Protein AF-A0A356F4F9-F1 (afdb_monomer_lite)

Secondary structure (DSSP, 8-state):
------HHHHHHHTT-S-TT-EEETTTEEE-TTS-EEEEEEEPSSS-EEEEEEEEP--SS-S----HHHHHHIIIIIITTTGGG-SEEEETT-S-EEE-GGG-STT-B-TTSPBPEEGGG--HHHHHHHHHTTSSS-EEEEEE-

Structure (mmCIF, N/CA/C/O backbone):
data_AF-A0A356F4F9-F1
#
_entry.id   AF-A0A356F4F9-F1
#
loop_
_atom_site.group_PDB
_atom_site.id
_atom_site.type_symbol
_atom_site.label_atom_id
_atom_site.label_alt_id
_atom_site.label_comp_id
_atom_site.label_asym_id
_atom_site.label_entity_id
_atom_site.label_seq_id
_atom_site.pdbx_PDB_ins_code
_atom_site.Cartn_x
_atom_site.Cartn_y
_atom_site.Cartn_z
_atom_site.occupancy
_atom_site.B_iso_or_equiv
_atom_site.auth_seq_id
_atom_site.auth_comp_id
_atom_site.auth_asym_id
_atom_site.auth_atom_id
_atom_site.pdbx_PDB_model_num
ATOM 1 N N . LYS A 1 1 ? -27.694 -23.436 -3.605 1.00 55.44 1 LYS A N 1
ATOM 2 C CA . LYS A 1 1 ? -27.084 -22.157 -4.043 1.00 55.44 1 LYS A CA 1
ATOM 3 C C . LYS A 1 1 ? -25.933 -21.878 -3.098 1.00 55.44 1 LYS A C 1
ATOM 5 O O . LYS A 1 1 ? -26.191 -21.782 -1.905 1.00 55.44 1 LYS A O 1
ATOM 10 N N . GLU A 1 2 ? -24.702 -21.846 -3.594 1.00 72.00 2 GLU A N 1
ATOM 11 C CA . GLU A 1 2 ? -23.542 -21.506 -2.767 1.00 72.00 2 GLU A CA 1
ATOM 12 C C . GLU A 1 2 ? -23.608 -20.029 -2.366 1.00 72.00 2 GLU A C 1
ATOM 14 O O . GLU A 1 2 ? -23.999 -19.174 -3.165 1.00 72.00 2 GLU A O 1
ATOM 19 N N . LYS A 1 3 ? -23.298 -19.740 -1.100 1.00 78.69 3 LYS A N 1
ATOM 20 C CA . LYS A 1 3 ? -23.251 -18.374 -0.580 1.00 78.69 3 LYS A CA 1
ATOM 21 C C . LYS A 1 3 ? -21.936 -17.751 -1.047 1.00 78.69 3 LYS A C 1
ATOM 23 O O . LYS A 1 3 ? -20.876 -18.189 -0.617 1.00 78.69 3 LYS A O 1
ATOM 28 N N . GLN A 1 4 ? -22.007 -16.740 -1.909 1.00 83.38 4 GLN A N 1
ATOM 29 C CA . GLN A 1 4 ? -20.842 -15.906 -2.206 1.00 83.38 4 GLN A CA 1
ATOM 30 C C . GLN A 1 4 ? -20.503 -15.063 -0.970 1.00 83.38 4 GLN A C 1
ATOM 32 O O . GLN A 1 4 ? -21.399 -14.508 -0.329 1.00 83.38 4 GLN A O 1
ATOM 37 N N . ILE A 1 5 ? -19.219 -15.020 -0.621 1.00 88.06 5 ILE A N 1
ATOM 38 C CA . ILE A 1 5 ? -18.682 -14.289 0.529 1.00 88.06 5 ILE A CA 1
ATOM 39 C C . ILE A 1 5 ? -17.770 -13.192 -0.018 1.00 88.06 5 ILE A C 1
ATOM 41 O O . ILE A 1 5 ? -16.951 -13.455 -0.899 1.00 88.06 5 ILE A O 1
ATOM 45 N N . ASP A 1 6 ? -17.927 -11.970 0.487 1.00 90.31 6 ASP A N 1
ATOM 46 C CA . ASP A 1 6 ? -17.033 -10.864 0.148 1.00 90.31 6 ASP A CA 1
ATOM 47 C C . ASP A 1 6 ? -15.621 -11.143 0.677 1.00 90.31 6 ASP A C 1
ATOM 49 O O . ASP A 1 6 ? -15.450 -11.674 1.775 1.00 90.31 6 ASP A O 1
ATOM 53 N N . LEU A 1 7 ? -14.589 -10.744 -0.069 1.00 91.94 7 LEU A N 1
ATOM 54 C CA . LEU A 1 7 ? -13.204 -11.021 0.324 1.00 91.94 7 LEU A CA 1
ATOM 55 C C . LEU A 1 7 ? -12.851 -10.423 1.700 1.00 91.94 7 LEU A C 1
ATOM 57 O O . LEU A 1 7 ? -12.150 -11.057 2.482 1.00 91.94 7 LEU A O 1
ATOM 61 N N . GLY A 1 8 ? -13.389 -9.245 2.032 1.00 92.56 8 GLY A N 1
ATOM 62 C CA . GLY A 1 8 ? -13.225 -8.641 3.358 1.00 92.56 8 GLY A CA 1
ATOM 63 C C . GLY A 1 8 ? -13.873 -9.462 4.481 1.00 92.56 8 GLY A C 1
ATOM 64 O O . GLY A 1 8 ? -13.275 -9.611 5.545 1.00 92.56 8 GLY A O 1
ATOM 65 N N . GLU A 1 9 ? -15.053 -10.046 4.237 1.00 93.31 9 GLU A N 1
ATOM 66 C CA . GLU A 1 9 ? -15.736 -10.952 5.177 1.00 93.31 9 GLU A CA 1
ATOM 67 C C . GLU A 1 9 ? -14.899 -12.219 5.406 1.00 93.31 9 GLU A C 1
ATOM 69 O O . GLU A 1 9 ? -14.733 -12.634 6.552 1.00 93.31 9 GLU A O 1
ATOM 74 N N . PHE A 1 10 ? -14.296 -12.778 4.350 1.00 93.69 10 PHE A N 1
ATOM 75 C CA . PHE A 1 10 ? -13.373 -13.910 4.474 1.00 93.69 10 PHE A CA 1
ATOM 76 C C . PHE A 1 10 ? -12.119 -13.560 5.288 1.00 93.69 10 PHE A C 1
ATOM 78 O O . PHE A 1 10 ? -11.817 -14.259 6.250 1.00 93.69 10 PHE A O 1
ATOM 85 N N . ILE A 1 11 ? -11.411 -12.477 4.943 1.00 93.75 11 ILE A N 1
ATOM 86 C CA . ILE A 1 11 ? -10.177 -12.050 5.631 1.00 93.75 11 ILE A CA 1
ATOM 87 C C . ILE A 1 11 ? -10.426 -11.872 7.131 1.00 93.75 11 ILE A C 1
ATOM 89 O O . ILE A 1 11 ? -9.635 -12.329 7.958 1.00 93.75 11 ILE A O 1
ATOM 93 N N . PHE A 1 12 ? -11.541 -11.226 7.476 1.00 92.75 12 PHE A N 1
ATOM 94 C CA . PHE A 1 12 ? -11.915 -10.979 8.861 1.00 92.75 12 PHE A CA 1
ATOM 95 C C . PHE A 1 12 ? -12.262 -12.276 9.603 1.00 92.75 12 PHE A C 1
ATOM 97 O O . PHE A 1 12 ? -11.739 -12.520 10.686 1.00 92.75 12 PHE A O 1
ATOM 104 N N . ALA A 1 13 ? -13.094 -13.139 9.009 1.00 92.56 13 ALA A N 1
ATOM 105 C CA . ALA A 1 13 ? -13.492 -14.413 9.614 1.00 92.56 13 ALA A CA 1
ATOM 106 C C . ALA A 1 13 ? -12.331 -15.417 9.740 1.00 92.56 13 ALA A C 1
ATOM 108 O O . ALA A 1 13 ? -12.341 -16.261 10.630 1.00 92.56 13 ALA A O 1
ATOM 109 N N . ALA A 1 14 ? -11.330 -15.324 8.863 1.00 95.25 14 ALA A N 1
ATOM 110 C CA . ALA A 1 14 ? -10.126 -16.149 8.889 1.00 95.25 14 ALA A CA 1
ATOM 111 C C . ALA A 1 14 ? -9.045 -15.630 9.858 1.00 95.25 14 ALA A C 1
ATOM 113 O O . ALA A 1 14 ? -7.958 -16.203 9.900 1.00 95.25 14 ALA A O 1
ATOM 114 N N . HIS A 1 15 ? -9.316 -14.562 10.621 1.00 94.12 15 HIS A N 1
ATOM 115 C CA . HIS A 1 15 ? -8.367 -13.951 11.560 1.00 94.12 15 HIS A CA 1
ATOM 116 C C . HIS A 1 15 ? -7.034 -13.534 10.908 1.00 94.12 15 HIS A C 1
ATOM 118 O O . HIS A 1 15 ? -5.974 -13.591 11.528 1.00 94.12 15 HIS A O 1
ATOM 124 N N . LEU A 1 16 ? -7.082 -13.085 9.649 1.00 92.81 16 LEU A N 1
ATOM 125 C CA . LEU A 1 16 ? -5.906 -12.591 8.916 1.00 92.81 16 LEU A CA 1
ATOM 126 C C . LEU A 1 16 ? -5.575 -11.121 9.228 1.00 92.81 16 LEU A C 1
ATOM 128 O O . LEU A 1 16 ? -4.658 -10.544 8.647 1.00 92.81 16 LEU A O 1
ATOM 132 N N . VAL A 1 17 ? -6.325 -10.507 10.140 1.00 91.62 17 VAL A N 1
ATOM 133 C CA . VAL A 1 17 ? -6.103 -9.160 10.670 1.00 91.62 17 VAL A CA 1
ATOM 134 C C . VAL A 1 17 ? -6.157 -9.205 12.198 1.00 91.62 17 VAL A C 1
ATOM 136 O O . VAL A 1 17 ? -6.782 -10.114 12.749 1.00 91.62 17 VAL A O 1
ATOM 139 N N . PRO A 1 18 ? -5.530 -8.249 12.906 1.00 91.50 18 PRO A N 1
ATOM 140 C CA . PRO A 1 18 ? -5.579 -8.228 14.364 1.00 91.50 18 PRO A CA 1
ATOM 141 C C . PRO A 1 18 ? -7.014 -8.117 14.893 1.00 91.50 18 PRO A C 1
ATOM 143 O O . PRO A 1 18 ? -7.835 -7.397 14.331 1.00 91.50 18 PRO A O 1
ATOM 146 N N . GLU A 1 19 ? -7.297 -8.758 16.028 1.00 92.25 19 GLU A N 1
ATOM 147 C CA . GLU A 1 19 ? -8.640 -8.781 16.639 1.00 92.25 19 GLU A CA 1
ATOM 148 C C . GLU A 1 19 ? -9.169 -7.395 17.034 1.00 92.25 19 GLU A C 1
ATOM 150 O O . GLU A 1 19 ? -10.373 -7.194 17.170 1.00 92.25 19 GLU A O 1
ATOM 155 N N . SER A 1 20 ? -8.273 -6.421 17.214 1.00 91.44 20 SER A N 1
ATOM 156 C CA . SER A 1 20 ? -8.631 -5.033 17.511 1.00 91.44 20 SER A CA 1
ATOM 157 C C . SER A 1 20 ? -9.208 -4.274 16.313 1.00 91.44 20 SER A C 1
ATOM 159 O O . SER A 1 20 ? -9.636 -3.129 16.466 1.00 91.44 20 SER A O 1
ATOM 161 N N . TRP A 1 21 ? -9.198 -4.874 15.123 1.00 93.00 21 TRP A N 1
ATOM 162 C CA . TRP A 1 21 ? -9.723 -4.277 13.905 1.00 93.00 21 TRP A CA 1
ATOM 163 C C . TRP A 1 21 ? -11.207 -4.612 13.743 1.00 93.00 21 TRP A C 1
ATOM 165 O O . TRP A 1 21 ? -11.694 -5.638 14.207 1.00 93.00 21 TRP A O 1
ATOM 175 N N . GLY A 1 22 ? -11.944 -3.735 13.068 1.00 94.88 22 GLY A N 1
ATOM 176 C CA . GLY A 1 22 ? -13.363 -3.909 12.770 1.00 94.88 22 GLY A CA 1
ATOM 177 C C . GLY A 1 22 ? -13.622 -4.124 11.283 1.00 94.88 22 GLY A C 1
ATOM 178 O O . GLY A 1 22 ? -12.911 -3.583 10.440 1.00 94.88 22 GLY A O 1
ATOM 179 N N . LEU A 1 23 ? -14.679 -4.867 10.956 1.00 94.75 23 LEU A N 1
ATOM 180 C CA . LEU A 1 23 ? -15.205 -4.982 9.596 1.00 94.75 23 LEU A CA 1
ATOM 181 C C . LEU A 1 23 ? -16.408 -4.051 9.417 1.00 94.75 23 LEU A C 1
ATOM 183 O O . LEU A 1 23 ? -17.370 -4.101 10.180 1.00 94.75 23 LEU A O 1
ATOM 187 N N . SER A 1 24 ? -16.389 -3.238 8.364 1.00 89.75 24 SER A N 1
ATOM 188 C CA . SER A 1 24 ? -17.484 -2.344 7.990 1.00 89.75 24 SER A CA 1
ATOM 189 C C . SER A 1 24 ? -17.943 -2.615 6.559 1.00 89.75 24 SER A C 1
ATOM 191 O O . SER A 1 24 ? -17.140 -2.792 5.639 1.00 89.75 24 SER A O 1
ATOM 193 N N . ASN A 1 25 ? -19.265 -2.684 6.368 1.00 88.31 25 ASN A N 1
ATOM 194 C CA . ASN A 1 25 ? -19.899 -2.960 5.074 1.00 88.31 25 ASN A CA 1
ATOM 195 C C . ASN A 1 25 ? -19.333 -4.199 4.352 1.00 88.31 25 ASN A C 1
ATOM 197 O O . ASN A 1 25 ? -19.290 -4.213 3.128 1.00 88.31 25 ASN A O 1
ATOM 201 N N . LYS A 1 26 ? -18.858 -5.207 5.103 1.00 89.25 26 LYS A N 1
ATOM 202 C CA . LYS A 1 26 ? -18.259 -6.470 4.613 1.00 89.25 26 LYS A CA 1
ATOM 203 C C . LYS A 1 26 ? -16.991 -6.364 3.755 1.00 89.25 26 LYS A C 1
ATOM 205 O O . LYS A 1 26 ? -16.437 -7.383 3.357 1.00 89.25 26 LYS A O 1
ATOM 210 N N . VAL A 1 27 ? -16.515 -5.155 3.479 1.00 89.38 27 VAL A N 1
ATOM 211 C CA . VAL A 1 27 ? -15.433 -4.911 2.512 1.00 89.38 27 VAL A CA 1
ATOM 212 C C . VAL A 1 27 ? -14.269 -4.156 3.145 1.00 89.38 27 VAL A C 1
ATOM 214 O O . VAL A 1 27 ? -13.117 -4.415 2.814 1.00 89.38 27 VAL A O 1
ATOM 217 N N . ASN A 1 28 ? -14.565 -3.230 4.054 1.00 9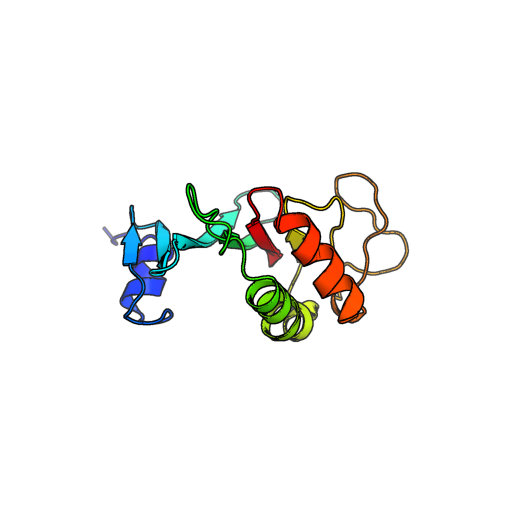0.50 28 ASN A N 1
ATOM 218 C CA . ASN A 1 28 ? -13.587 -2.318 4.629 1.00 90.50 28 ASN A CA 1
ATOM 219 C C . ASN A 1 28 ? -13.189 -2.803 6.018 1.00 90.50 28 ASN A C 1
ATOM 221 O O . ASN A 1 28 ? -14.030 -2.844 6.917 1.00 90.50 28 ASN A O 1
ATOM 225 N N . ILE A 1 29 ? -11.913 -3.119 6.204 1.00 94.12 29 ILE A N 1
ATOM 226 C CA . ILE A 1 29 ? -11.366 -3.484 7.510 1.00 94.12 29 ILE A CA 1
ATOM 227 C C . ILE A 1 29 ? -10.705 -2.236 8.092 1.00 94.12 29 ILE A C 1
ATOM 229 O O . ILE A 1 29 ? -9.971 -1.555 7.383 1.00 94.12 29 ILE A O 1
ATOM 233 N N . THR A 1 30 ? -10.996 -1.872 9.334 1.00 91.62 30 THR A N 1
ATOM 234 C CA . THR A 1 30 ? -10.530 -0.617 9.937 1.00 91.62 30 THR A CA 1
ATOM 235 C C . THR A 1 30 ? -9.882 -0.844 11.287 1.00 91.62 30 THR A C 1
ATOM 237 O O . THR A 1 30 ? -10.425 -1.592 12.097 1.00 91.62 30 THR A O 1
ATOM 240 N N . ASP A 1 31 ? -8.777 -0.161 11.562 1.00 88.06 31 ASP A N 1
ATOM 241 C CA . ASP A 1 31 ? -8.159 -0.166 12.888 1.00 88.06 31 ASP A CA 1
ATOM 242 C C . ASP A 1 31 ? -8.746 0.930 13.799 1.00 88.06 31 ASP A C 1
ATOM 244 O O . ASP A 1 31 ? -9.546 1.776 13.384 1.00 88.06 31 ASP A O 1
ATOM 248 N N . THR A 1 32 ? -8.323 0.939 15.063 1.00 85.00 32 THR A N 1
ATOM 249 C CA . THR A 1 32 ? -8.732 1.945 16.058 1.00 85.00 32 THR A CA 1
ATOM 250 C C . THR A 1 32 ? -8.198 3.349 15.769 1.00 85.00 32 THR A C 1
ATOM 252 O O . THR A 1 32 ? -8.732 4.326 16.293 1.00 85.00 32 THR A O 1
ATOM 255 N N . ASN A 1 33 ? -7.178 3.470 14.919 1.00 80.75 33 ASN A N 1
ATOM 256 C CA . ASN A 1 33 ? -6.627 4.749 14.477 1.00 80.75 33 ASN A CA 1
ATOM 257 C C . ASN A 1 33 ? -7.385 5.317 13.264 1.00 80.75 33 ASN A C 1
ATOM 259 O O . ASN A 1 33 ? -7.086 6.426 12.821 1.00 80.75 33 ASN A O 1
ATOM 263 N N . GLY A 1 34 ? -8.367 4.581 12.731 1.00 82.44 34 GLY A N 1
ATOM 264 C CA . GLY A 1 34 ? -9.140 4.942 11.546 1.00 82.44 34 GLY A CA 1
ATOM 265 C C . GLY A 1 34 ? -8.432 4.641 10.224 1.00 82.44 34 GLY A C 1
ATOM 266 O O . GLY A 1 34 ? -8.892 5.107 9.177 1.00 82.44 34 GLY A O 1
ATOM 267 N N . ASN A 1 35 ? -7.311 3.913 10.252 1.00 85.38 35 ASN A N 1
ATOM 268 C CA . ASN A 1 35 ? -6.720 3.348 9.047 1.00 85.38 35 ASN A CA 1
ATOM 269 C C . ASN A 1 35 ? -7.684 2.308 8.489 1.00 85.38 35 ASN A C 1
ATOM 271 O O . ASN A 1 35 ? -8.434 1.669 9.227 1.00 85.38 35 ASN A O 1
ATOM 275 N N . ASN A 1 36 ? -7.672 2.147 7.177 1.00 89.31 36 ASN A N 1
ATOM 276 C CA . ASN A 1 36 ? -8.578 1.269 6.475 1.00 89.31 36 ASN A CA 1
ATOM 277 C C . ASN A 1 36 ? -7.813 0.422 5.461 1.00 89.31 36 ASN A C 1
ATOM 279 O O . ASN A 1 36 ? -6.970 0.930 4.731 1.00 89.31 36 ASN A O 1
ATOM 283 N N . LEU A 1 37 ? -8.131 -0.865 5.434 1.00 91.38 37 LEU A N 1
ATOM 284 C CA . LEU A 1 37 ? -7.668 -1.829 4.457 1.00 91.38 37 LEU A CA 1
ATOM 285 C C . LEU A 1 37 ? -8.829 -2.281 3.587 1.00 91.38 37 LEU A C 1
ATOM 287 O O . LEU A 1 37 ? -9.953 -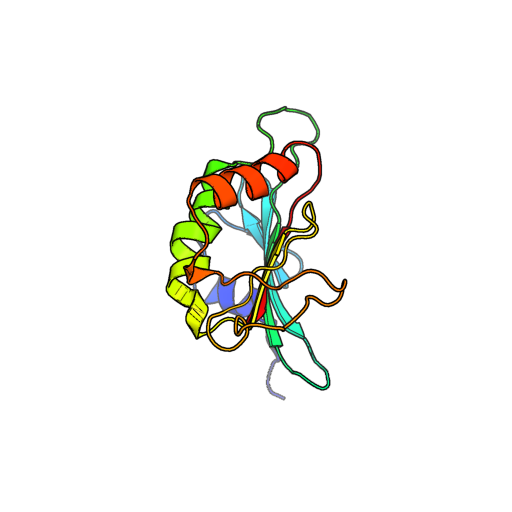2.484 4.072 1.00 91.38 37 LEU A O 1
ATOM 291 N N . ARG A 1 38 ? -8.517 -2.521 2.319 1.00 93.31 38 ARG A N 1
ATOM 292 C CA . ARG A 1 38 ? -9.416 -3.172 1.380 1.00 93.31 38 ARG A CA 1
ATOM 293 C C . ARG A 1 38 ? -8.628 -4.093 0.459 1.00 93.31 38 ARG A C 1
ATOM 295 O O . ARG A 1 38 ? -7.555 -3.746 -0.015 1.00 93.31 38 ARG A O 1
ATOM 302 N N . ALA A 1 39 ? -9.191 -5.265 0.194 1.00 93.56 39 ALA A N 1
ATOM 303 C CA . ALA A 1 39 ? -8.671 -6.218 -0.775 1.00 93.56 39 ALA A CA 1
ATOM 304 C C . ALA A 1 39 ? -9.766 -6.536 -1.798 1.00 93.56 39 ALA A C 1
ATOM 306 O O . ALA A 1 39 ? -10.920 -6.758 -1.417 1.00 93.56 39 ALA A O 1
ATOM 307 N N . TYR A 1 40 ? -9.439 -6.520 -3.088 1.00 92.81 40 TYR A N 1
ATOM 308 C CA . TYR A 1 40 ? -10.404 -6.767 -4.159 1.00 92.81 40 TYR A CA 1
ATOM 309 C C . TYR A 1 40 ? -9.722 -7.181 -5.462 1.00 92.81 40 TYR A C 1
ATOM 311 O O . TYR A 1 40 ? -8.548 -6.909 -5.685 1.00 92.81 40 TYR A O 1
ATOM 319 N N . PHE A 1 41 ? -10.493 -7.817 -6.341 1.00 91.31 41 PHE A N 1
ATOM 320 C CA . PHE A 1 41 ? -10.077 -8.099 -7.711 1.00 91.31 41 PHE A CA 1
ATOM 321 C C . PHE A 1 41 ? -10.607 -7.012 -8.643 1.00 91.31 41 PHE A C 1
ATOM 323 O O . PHE A 1 41 ? -11.804 -6.702 -8.635 1.00 91.31 41 PHE A O 1
ATOM 330 N N . VAL A 1 42 ? -9.725 -6.444 -9.458 1.00 89.25 42 VAL A N 1
ATOM 331 C CA . VAL A 1 42 ? -10.102 -5.579 -10.575 1.00 89.25 42 VAL A CA 1
ATOM 332 C C . VAL A 1 42 ? -10.431 -6.482 -11.757 1.00 89.25 42 VAL A C 1
ATOM 334 O O . VAL A 1 42 ? -9.575 -7.228 -12.218 1.00 89.25 42 VAL A O 1
ATOM 337 N N . LYS A 1 43 ? -11.676 -6.428 -12.242 1.00 86.06 43 LYS A N 1
ATOM 338 C CA . LYS A 1 43 ? -12.104 -7.164 -13.440 1.00 86.06 43 LYS A CA 1
ATOM 339 C C . LYS A 1 43 ? -11.843 -6.322 -14.685 1.00 86.06 43 LYS A C 1
ATOM 341 O O . LYS A 1 43 ? -12.266 -5.168 -14.736 1.00 86.06 43 LYS A O 1
ATOM 346 N N . GLY A 1 44 ? -11.191 -6.893 -15.693 1.00 79.62 44 GLY A N 1
ATOM 347 C CA . GLY A 1 44 ? -10.820 -6.179 -16.915 1.00 79.62 44 GLY A CA 1
ATOM 348 C C . GLY A 1 44 ? -10.055 -7.060 -17.899 1.00 79.62 44 GLY A C 1
ATOM 349 O O . GLY A 1 44 ? -10.142 -8.280 -17.823 1.00 79.62 44 GLY A O 1
ATOM 350 N N . ARG A 1 45 ? -9.320 -6.439 -18.836 1.00 70.81 45 ARG A N 1
ATOM 351 C CA . ARG A 1 45 ? -8.393 -7.173 -19.723 1.00 70.81 45 ARG A CA 1
ATOM 352 C C . ARG A 1 45 ? -7.220 -7.778 -18.951 1.00 70.81 45 ARG A C 1
ATOM 354 O O . ARG A 1 45 ? -6.844 -8.901 -19.254 1.00 70.81 45 ARG A O 1
ATOM 361 N N . ASP A 1 46 ? -6.737 -7.060 -17.940 1.00 78.19 46 ASP A N 1
ATOM 362 C CA . ASP A 1 46 ? -5.735 -7.539 -16.994 1.00 78.19 46 ASP A CA 1
ATOM 363 C C . ASP A 1 46 ? -6.421 -7.661 -15.635 1.00 78.19 46 ASP A C 1
ATOM 365 O O . ASP A 1 46 ? -6.639 -6.656 -14.950 1.00 78.19 46 ASP A O 1
ATOM 369 N N . GLU A 1 47 ? -6.850 -8.869 -15.276 1.00 86.56 47 GLU A N 1
ATOM 370 C CA . GLU A 1 47 ? -7.390 -9.116 -13.942 1.00 86.56 47 GLU A CA 1
ATOM 371 C C . GLU A 1 47 ? -6.261 -9.006 -12.919 1.00 86.56 47 GLU A C 1
ATOM 373 O O . GLU A 1 47 ? -5.234 -9.665 -13.052 1.00 86.56 47 GLU A O 1
ATOM 378 N N . ARG A 1 48 ? -6.443 -8.146 -11.915 1.00 89.62 48 ARG A N 1
ATOM 379 C CA . ARG A 1 48 ? -5.410 -7.841 -10.915 1.00 89.62 48 ARG A CA 1
ATOM 380 C C . ARG A 1 48 ? -5.971 -7.964 -9.517 1.00 89.62 48 ARG A C 1
ATOM 382 O O . ARG A 1 48 ? -7.128 -7.601 -9.274 1.00 89.62 48 ARG A O 1
ATOM 389 N N . PHE A 1 49 ? -5.149 -8.438 -8.594 1.00 92.75 49 PHE A N 1
ATOM 390 C CA . PHE A 1 49 ? -5.470 -8.396 -7.178 1.00 92.75 49 PHE A CA 1
ATOM 391 C C . PHE A 1 49 ? -4.915 -7.102 -6.586 1.00 92.75 49 PHE A C 1
ATOM 393 O O . PHE A 1 49 ? -3.734 -6.792 -6.719 1.00 92.75 49 PHE A O 1
ATOM 400 N N . VAL A 1 50 ? -5.776 -6.324 -5.934 1.00 92.75 50 VAL A N 1
ATOM 401 C CA . VAL A 1 50 ? -5.391 -5.059 -5.313 1.00 92.75 50 VAL A CA 1
ATOM 402 C C . VAL A 1 50 ? -5.622 -5.135 -3.818 1.00 92.75 50 VAL A C 1
ATOM 404 O O . VAL A 1 50 ? -6.719 -5.454 -3.351 1.00 92.75 50 VAL A O 1
ATOM 407 N N . PHE A 1 51 ? -4.578 -4.786 -3.080 1.00 92.75 51 PHE A N 1
ATOM 408 C CA . PHE A 1 51 ? -4.607 -4.551 -1.648 1.00 92.75 51 PHE A CA 1
ATOM 409 C C . PHE A 1 51 ? -4.299 -3.075 -1.404 1.00 92.75 51 PHE A C 1
ATOM 411 O O . PHE A 1 51 ? -3.209 -2.611 -1.724 1.00 92.75 51 PHE A O 1
ATOM 418 N N . ASP A 1 52 ? -5.259 -2.317 -0.881 1.00 91.88 52 ASP A N 1
ATOM 419 C CA . ASP A 1 52 ? -5.070 -0.900 -0.589 1.00 91.88 52 ASP A CA 1
ATOM 420 C C . ASP A 1 52 ? -5.121 -0.598 0.909 1.00 91.88 52 ASP A C 1
ATOM 422 O O . ASP A 1 52 ? -5.896 -1.181 1.673 1.00 91.88 52 ASP A O 1
ATOM 426 N N . VAL A 1 53 ? -4.224 0.299 1.316 1.00 90.88 53 VAL A N 1
ATOM 427 C CA . VAL A 1 53 ? -4.021 0.760 2.684 1.00 90.88 53 VAL A CA 1
ATOM 428 C C . VAL A 1 53 ? -4.269 2.253 2.720 1.00 90.88 53 VAL A C 1
ATOM 430 O O . VAL A 1 53 ? -3.422 3.063 2.338 1.00 90.88 53 VAL A O 1
ATOM 433 N N . ARG A 1 54 ? -5.446 2.634 3.201 1.00 88.50 54 ARG A N 1
ATOM 434 C CA . ARG A 1 54 ? -5.817 4.019 3.445 1.00 88.50 54 ARG A CA 1
ATOM 435 C C . ARG A 1 54 ? -5.432 4.420 4.858 1.00 88.50 54 ARG A C 1
ATOM 437 O O . ARG A 1 54 ? -5.950 3.896 5.840 1.00 88.50 54 ARG A O 1
ATOM 444 N N . PHE A 1 55 ? -4.596 5.438 4.962 1.00 84.69 55 PHE A N 1
ATOM 445 C CA . PHE A 1 55 ? -4.215 5.999 6.249 1.00 84.69 55 PHE A CA 1
ATOM 446 C C . PHE A 1 55 ? -5.244 7.030 6.699 1.00 84.69 55 PHE A C 1
ATOM 448 O O . PHE A 1 55 ? -5.662 7.901 5.924 1.00 84.69 55 PHE A O 1
ATOM 455 N N . ALA A 1 56 ? -5.658 6.939 7.961 1.00 73.50 56 ALA A N 1
ATOM 456 C CA . ALA A 1 56 ? -6.611 7.878 8.528 1.00 73.50 56 ALA A CA 1
ATOM 457 C C . ALA A 1 56 ? -6.041 9.299 8.499 1.00 73.50 56 ALA A C 1
ATOM 459 O O . ALA A 1 56 ? -4.924 9.558 8.959 1.00 73.50 56 ALA A O 1
ATOM 460 N N . ARG A 1 57 ? -6.848 10.255 8.031 1.00 65.81 57 ARG A N 1
ATOM 461 C CA . ARG A 1 57 ? -6.584 11.672 8.280 1.00 65.81 57 ARG A CA 1
ATOM 462 C C . ARG A 1 57 ? -7.297 12.042 9.571 1.00 65.81 57 ARG A C 1
ATOM 464 O O . ARG A 1 57 ? -8.526 12.034 9.618 1.00 65.81 57 ARG A O 1
ATOM 471 N N . ALA A 1 58 ? -6.551 12.371 10.615 1.00 52.75 58 ALA A N 1
ATOM 472 C CA . ALA A 1 58 ? -7.156 12.865 11.840 1.00 52.75 58 ALA A CA 1
ATOM 473 C C . ALA A 1 58 ? -7.869 14.202 11.547 1.00 52.75 58 ALA A C 1
ATOM 475 O O . ALA A 1 58 ? -7.248 15.177 11.131 1.00 52.75 58 ALA A O 1
ATOM 476 N N . LYS A 1 59 ? -9.200 14.235 11.715 1.00 49.69 59 LYS A N 1
ATOM 477 C CA . LYS A 1 59 ? -10.041 15.416 11.431 1.00 49.69 59 LYS A CA 1
ATOM 478 C C . LYS A 1 59 ? -9.771 16.601 12.370 1.00 49.69 59 LYS A C 1
ATOM 480 O O . LYS A 1 59 ? -10.177 17.712 12.053 1.00 49.69 59 LYS A O 1
ATOM 485 N N . SER A 1 60 ? -9.111 16.381 13.505 1.00 49.53 60 SER A N 1
ATOM 486 C CA . SER A 1 60 ? -8.967 17.385 14.569 1.00 49.53 60 SER A CA 1
ATOM 487 C C . SER A 1 60 ? -7.602 17.404 15.261 1.00 49.53 60 SER A C 1
ATOM 489 O O . SER A 1 60 ? -7.394 18.241 16.134 1.00 49.53 60 SER A O 1
ATOM 491 N N . ASN A 1 61 ? -6.662 16.523 14.903 1.00 51.91 61 ASN A N 1
ATOM 492 C CA . ASN A 1 61 ? -5.383 16.433 15.603 1.00 51.91 61 ASN A CA 1
ATOM 493 C C . ASN A 1 61 ? -4.250 16.112 14.627 1.00 51.91 61 ASN A C 1
ATOM 495 O O . ASN A 1 61 ? -4.361 15.186 13.836 1.00 51.91 61 ASN A O 1
ATOM 499 N N . LYS A 1 62 ? -3.144 16.855 14.671 1.00 50.53 62 LYS A N 1
ATOM 500 C CA . LYS A 1 62 ? -1.980 16.654 13.786 1.00 50.53 62 LYS A CA 1
ATOM 501 C C . LYS A 1 62 ? -1.165 15.388 14.120 1.00 50.53 62 LYS A C 1
ATOM 503 O O . LYS A 1 62 ? -0.041 15.244 13.658 1.00 50.53 62 LYS A O 1
ATOM 508 N N . SER A 1 63 ? -1.721 14.442 14.881 1.00 52.34 63 SER A N 1
ATOM 509 C CA . SER A 1 63 ? -1.212 13.065 15.017 1.00 52.34 63 SER A CA 1
ATOM 510 C C . SER A 1 63 ? -1.601 12.224 13.786 1.00 52.34 63 SER A C 1
ATOM 512 O O . SER A 1 63 ? -2.133 11.122 13.884 1.00 52.34 63 SER A O 1
ATOM 514 N N . SER A 1 64 ? -1.430 12.850 12.625 1.00 58.22 64 SER A N 1
ATOM 515 C CA . SER A 1 64 ? -1.962 12.570 11.299 1.00 58.22 64 SER A CA 1
ATOM 516 C C . SER A 1 64 ? -0.934 11.810 10.479 1.00 58.22 64 SER A C 1
ATOM 518 O O . SER A 1 64 ? 0.185 12.293 10.382 1.00 58.22 64 SER A O 1
ATOM 520 N N . PHE A 1 65 ? -1.321 10.689 9.863 1.00 69.38 65 PHE A N 1
ATOM 521 C CA . PHE A 1 65 ? -0.457 9.863 9.013 1.00 69.38 65 PHE A CA 1
ATOM 522 C C . PHE A 1 65 ? 0.856 9.420 9.692 1.00 69.38 65 PHE A C 1
ATOM 524 O O . PHE A 1 65 ? 1.815 10.175 9.834 1.00 69.38 65 PHE A O 1
ATOM 531 N N . SER A 1 66 ? 0.937 8.147 10.082 1.00 80.88 66 SER A N 1
ATOM 532 C CA . SER A 1 66 ? 2.204 7.598 10.569 1.00 80.88 66 SER A CA 1
ATOM 533 C C . SER A 1 66 ? 3.141 7.360 9.386 1.00 80.88 66 SER A C 1
ATOM 535 O O . SER A 1 66 ? 3.068 6.323 8.728 1.00 80.88 66 SER A O 1
ATOM 537 N N . THR A 1 67 ? 4.042 8.312 9.127 1.00 86.12 67 THR A N 1
ATOM 538 C CA . THR A 1 67 ? 5.117 8.156 8.132 1.00 86.12 67 THR A CA 1
ATOM 539 C C . THR A 1 67 ? 5.879 6.857 8.355 1.00 86.12 67 THR A C 1
ATOM 541 O O . THR A 1 67 ? 6.139 6.137 7.401 1.00 86.12 67 THR A O 1
ATOM 544 N N . ASN A 1 68 ? 6.142 6.500 9.614 1.00 88.69 68 ASN A N 1
ATOM 545 C CA . ASN A 1 68 ? 6.815 5.250 9.956 1.00 88.69 68 ASN A CA 1
ATOM 546 C C . ASN A 1 68 ? 5.999 4.018 9.557 1.00 88.69 68 ASN A C 1
ATOM 548 O O . ASN A 1 68 ? 6.575 3.055 9.067 1.00 88.69 68 ASN A O 1
ATOM 552 N N . LEU A 1 69 ? 4.672 4.048 9.727 1.00 88.06 69 LEU A N 1
ATOM 553 C CA . LEU A 1 69 ? 3.811 2.952 9.285 1.00 88.06 69 LEU A CA 1
ATOM 554 C C . LEU A 1 69 ? 3.810 2.845 7.757 1.00 88.06 69 LEU A C 1
ATOM 556 O O . LEU A 1 69 ? 3.950 1.750 7.230 1.00 88.06 69 LEU A O 1
ATOM 560 N N . CYS A 1 70 ? 3.718 3.968 7.041 1.00 89.62 70 CYS A N 1
ATOM 561 C CA . CYS A 1 70 ? 3.837 3.974 5.582 1.00 89.62 70 CYS A CA 1
ATOM 562 C C . CYS A 1 70 ? 5.184 3.405 5.116 1.00 89.62 70 CYS A C 1
ATOM 564 O O . CYS A 1 70 ? 5.213 2.521 4.265 1.00 89.62 70 CYS A O 1
ATOM 566 N N . VAL A 1 71 ? 6.294 3.842 5.718 1.00 92.62 71 VAL A N 1
ATOM 567 C CA . VAL A 1 71 ? 7.631 3.324 5.400 1.00 92.62 71 VAL A CA 1
ATOM 568 C C . VAL A 1 71 ? 7.722 1.827 5.699 1.00 92.62 71 VAL A C 1
ATOM 570 O O . VAL A 1 71 ? 8.279 1.094 4.888 1.00 92.62 71 VAL A O 1
ATOM 573 N N . ALA A 1 72 ? 7.142 1.354 6.806 1.00 93.62 72 ALA A N 1
ATOM 574 C CA . ALA A 1 72 ? 7.084 -0.072 7.127 1.00 93.62 72 ALA A CA 1
ATOM 575 C C . ALA A 1 72 ? 6.323 -0.867 6.053 1.00 93.62 72 ALA A C 1
ATOM 577 O O . ALA A 1 72 ? 6.788 -1.910 5.618 1.00 93.62 72 ALA A O 1
ATOM 578 N N . PHE A 1 73 ? 5.215 -0.341 5.527 1.00 92.81 73 PHE A N 1
ATOM 579 C CA . PHE A 1 73 ? 4.491 -0.971 4.418 1.00 92.81 73 PHE A CA 1
ATOM 580 C C . PHE A 1 73 ? 5.349 -1.120 3.149 1.00 92.81 73 PHE A C 1
ATOM 582 O O . PHE A 1 73 ? 5.327 -2.175 2.516 1.00 92.81 73 PHE A O 1
ATOM 589 N N . PHE A 1 74 ? 6.155 -0.119 2.789 1.00 93.19 74 PHE A N 1
ATOM 590 C CA . PHE A 1 74 ? 7.101 -0.255 1.673 1.00 93.19 74 PHE A CA 1
ATOM 591 C C . PHE A 1 74 ? 8.230 -1.240 1.987 1.00 93.19 74 PHE A C 1
ATOM 593 O O . PHE A 1 74 ? 8.555 -2.094 1.166 1.00 93.19 74 PHE A O 1
ATOM 600 N N . LYS A 1 75 ? 8.837 -1.118 3.167 1.00 95.19 75 LYS A N 1
ATOM 601 C CA . LYS A 1 75 ? 10.045 -1.852 3.549 1.00 95.19 75 LYS A C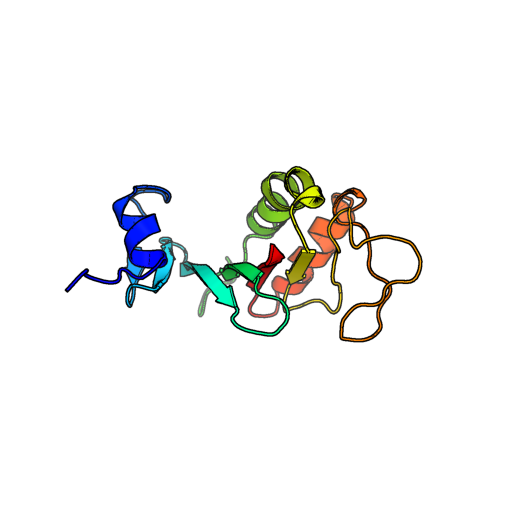A 1
ATOM 602 C C . LYS A 1 75 ? 9.782 -3.326 3.847 1.00 95.19 75 LYS A C 1
ATOM 604 O O . LYS A 1 75 ? 10.585 -4.166 3.456 1.00 95.19 75 LYS A O 1
ATOM 609 N N . ASP A 1 76 ? 8.690 -3.618 4.541 1.00 95.12 76 ASP A N 1
ATOM 610 C CA . ASP A 1 76 ? 8.411 -4.936 5.113 1.00 95.12 76 ASP A CA 1
ATOM 611 C C . ASP A 1 76 ? 7.409 -5.734 4.261 1.00 95.12 76 ASP A C 1
ATOM 613 O O . ASP A 1 76 ? 7.321 -6.950 4.410 1.00 95.12 76 ASP A O 1
ATOM 617 N N . ILE A 1 77 ? 6.681 -5.074 3.348 1.00 93.19 77 ILE A N 1
ATOM 618 C CA . ILE A 1 77 ? 5.725 -5.726 2.436 1.00 93.19 77 ILE A CA 1
ATOM 619 C C . ILE A 1 77 ? 6.079 -5.452 0.974 1.00 93.19 77 ILE A C 1
ATOM 621 O O . ILE A 1 77 ? 6.365 -6.390 0.238 1.00 93.19 77 ILE A O 1
ATOM 625 N N . GLY A 1 78 ? 6.101 -4.188 0.543 1.00 92.88 78 GLY A N 1
ATOM 626 C CA . GLY A 1 78 ? 6.269 -3.844 -0.874 1.00 92.88 78 GLY A CA 1
ATOM 627 C C . GLY A 1 78 ? 7.565 -4.393 -1.472 1.00 92.88 78 GLY A C 1
ATOM 628 O O . GLY A 1 78 ? 7.540 -5.182 -2.411 1.00 92.88 78 GLY A O 1
ATOM 629 N N . LYS A 1 79 ? 8.709 -4.018 -0.897 1.00 93.56 79 LYS A N 1
ATOM 630 C CA . LYS A 1 79 ? 10.027 -4.424 -1.392 1.00 93.56 79 LYS A CA 1
ATOM 631 C C . LYS A 1 79 ? 10.254 -5.946 -1.324 1.00 93.56 79 LYS A C 1
ATOM 633 O O . LYS A 1 79 ? 10.658 -6.502 -2.341 1.00 93.56 79 LYS A O 1
ATOM 638 N N . PRO A 1 80 ? 9.953 -6.652 -0.214 1.00 94.62 80 PRO A N 1
ATOM 639 C CA . PRO A 1 80 ? 10.085 -8.110 -0.156 1.00 94.62 80 PRO A CA 1
ATOM 640 C C . PRO A 1 80 ? 9.200 -8.873 -1.148 1.00 94.62 80 PRO A C 1
ATOM 642 O O . PRO A 1 80 ? 9.560 -9.975 -1.552 1.00 94.62 80 PRO A O 1
ATOM 645 N N . LEU A 1 81 ? 8.051 -8.311 -1.535 1.00 93.69 81 LEU A N 1
ATOM 646 C CA . LEU A 1 81 ? 7.121 -8.949 -2.468 1.00 93.69 81 LEU A CA 1
ATOM 647 C C . LEU A 1 81 ? 7.257 -8.435 -3.906 1.00 93.69 81 LEU A C 1
ATOM 649 O O . LEU A 1 81 ? 6.481 -8.868 -4.749 1.00 93.69 81 LEU A O 1
ATOM 653 N N . ALA A 1 82 ? 8.234 -7.572 -4.211 1.00 92.50 82 ALA A N 1
ATOM 654 C CA . ALA A 1 82 ? 8.343 -6.868 -5.493 1.00 92.50 82 ALA A CA 1
ATOM 655 C C . ALA A 1 82 ? 8.309 -7.778 -6.735 1.00 92.50 82 ALA A C 1
ATOM 657 O O . ALA A 1 82 ? 7.815 -7.353 -7.773 1.00 92.50 82 ALA A O 1
ATOM 658 N N . TYR A 1 83 ? 8.787 -9.020 -6.634 1.00 91.62 83 TYR A N 1
ATOM 659 C CA . TYR A 1 83 ? 8.758 -9.997 -7.728 1.00 91.62 83 TYR A CA 1
ATOM 660 C C . TYR A 1 83 ? 7.350 -10.511 -8.076 1.00 91.62 83 TYR A C 1
ATOM 662 O O . TYR A 1 83 ? 7.141 -11.003 -9.175 1.00 91.62 83 TYR A O 1
ATOM 670 N N . MET A 1 84 ? 6.384 -10.418 -7.155 1.00 91.25 84 MET A N 1
ATOM 671 C CA . MET A 1 84 ? 4.985 -10.819 -7.384 1.00 91.25 84 MET A CA 1
ATOM 672 C C . MET A 1 84 ? 4.076 -9.639 -7.715 1.00 91.25 84 MET A C 1
ATOM 674 O O . MET A 1 84 ? 2.877 -9.828 -7.901 1.00 91.25 84 MET A O 1
ATOM 678 N N . MET A 1 85 ? 4.601 -8.417 -7.666 1.00 90.25 85 MET A N 1
ATOM 679 C CA . MET A 1 85 ? 3.795 -7.218 -7.835 1.00 90.25 85 MET A CA 1
ATOM 680 C C . MET A 1 85 ? 3.876 -6.730 -9.272 1.00 90.25 85 MET A C 1
ATOM 682 O O . MET A 1 85 ? 4.945 -6.697 -9.869 1.00 90.25 85 MET A O 1
ATOM 686 N N . ASN A 1 86 ? 2.762 -6.219 -9.773 1.00 88.81 86 ASN A N 1
ATOM 687 C CA . ASN A 1 86 ? 2.776 -5.350 -10.939 1.00 88.81 86 ASN A CA 1
ATOM 688 C C . ASN A 1 86 ? 3.364 -3.988 -10.554 1.00 88.81 86 ASN A C 1
ATOM 690 O O . ASN A 1 86 ? 4.296 -3.495 -11.186 1.00 88.81 86 ASN A O 1
ATOM 694 N N . ALA A 1 87 ? 2.834 -3.389 -9.482 1.00 88.56 87 ALA A N 1
ATOM 695 C CA . ALA A 1 87 ? 3.252 -2.072 -9.020 1.00 88.56 87 ALA A CA 1
ATOM 696 C C . ALA A 1 87 ? 2.826 -1.775 -7.576 1.00 88.56 87 ALA A C 1
ATOM 698 O O . ALA A 1 87 ? 1.912 -2.388 -7.017 1.00 88.56 87 ALA A O 1
ATOM 699 N N . ILE A 1 88 ? 3.449 -0.747 -7.005 1.00 90.38 88 ILE A N 1
ATOM 700 C CA . ILE A 1 88 ? 2.976 -0.033 -5.822 1.00 90.38 88 ILE A CA 1
ATOM 701 C C . ILE A 1 88 ? 2.832 1.456 -6.153 1.00 90.38 88 ILE A C 1
ATOM 703 O O . ILE A 1 88 ? 3.729 2.077 -6.734 1.00 90.38 88 ILE A O 1
ATOM 707 N N . PHE A 1 89 ? 1.698 2.042 -5.775 1.00 86.06 89 PHE A N 1
ATOM 708 C CA . PHE A 1 89 ? 1.425 3.462 -5.997 1.00 86.06 89 PHE A CA 1
ATOM 709 C C . PHE A 1 89 ? 0.836 4.123 -4.757 1.00 86.06 89 PHE A C 1
ATOM 711 O O . PHE A 1 89 ? 0.150 3.492 -3.953 1.00 86.06 89 PHE A O 1
ATOM 718 N N . ILE A 1 90 ? 1.107 5.415 -4.592 1.00 86.56 90 ILE A N 1
ATOM 719 C CA . ILE A 1 90 ? 0.632 6.203 -3.456 1.00 86.56 90 ILE A CA 1
ATOM 720 C C . ILE A 1 90 ? -0.047 7.478 -3.964 1.00 86.56 90 ILE A C 1
ATOM 722 O O . ILE A 1 90 ? 0.521 8.232 -4.742 1.00 86.56 90 ILE A O 1
ATOM 726 N N . THR A 1 91 ? -1.286 7.740 -3.537 1.00 81.06 91 THR A N 1
ATOM 727 C CA . THR A 1 91 ? -2.155 8.771 -4.160 1.00 81.06 91 THR A CA 1
ATOM 728 C C . THR A 1 91 ? -1.635 10.205 -4.093 1.00 81.06 91 THR A C 1
ATOM 730 O O . THR A 1 91 ? -2.144 11.078 -4.791 1.00 81.06 91 THR A O 1
ATOM 733 N N . SER A 1 92 ? -0.697 10.495 -3.192 1.00 71.69 92 SER A N 1
ATOM 734 C CA . SER A 1 92 ? -0.114 11.830 -3.019 1.00 71.69 92 SER A CA 1
ATOM 735 C C . SER A 1 92 ? 1.132 12.063 -3.869 1.00 71.69 92 SER A C 1
ATOM 737 O O . SER A 1 92 ? 1.659 13.179 -3.867 1.00 71.69 92 SER A O 1
ATOM 739 N N . THR A 1 93 ? 1.615 11.044 -4.581 1.00 68.19 93 THR A N 1
ATOM 740 C CA . THR A 1 93 ? 2.782 11.146 -5.452 1.00 68.19 93 THR A CA 1
ATOM 741 C C . THR A 1 93 ? 2.387 10.840 -6.893 1.00 68.19 93 THR A C 1
ATOM 743 O O . THR A 1 93 ? 1.434 10.120 -7.161 1.00 68.19 93 THR A O 1
ATOM 746 N N . GLN A 1 94 ? 3.140 11.405 -7.834 1.00 67.12 94 GLN A N 1
ATOM 747 C CA . GLN A 1 94 ? 3.109 11.003 -9.245 1.00 67.12 94 GLN A CA 1
ATOM 748 C C . GLN A 1 94 ? 4.121 9.879 -9.513 1.00 67.12 94 GLN A C 1
ATOM 750 O O . GLN A 1 94 ? 4.660 9.773 -10.608 1.00 67.12 94 GLN A O 1
ATOM 755 N N . VAL A 1 95 ? 4.484 9.114 -8.479 1.00 67.69 95 VAL A N 1
ATOM 756 C CA . VAL A 1 95 ? 5.544 8.112 -8.570 1.00 67.69 95 VAL A CA 1
ATOM 757 C C . VAL A 1 95 ? 4.918 6.738 -8.422 1.00 67.69 95 VAL A C 1
ATOM 759 O O . VAL A 1 95 ? 4.379 6.400 -7.368 1.00 67.69 95 VAL A O 1
ATOM 762 N N . GLU A 1 96 ? 5.028 5.964 -9.492 1.00 80.31 96 GLU A N 1
ATOM 763 C CA . GLU A 1 96 ? 4.711 4.545 -9.536 1.00 80.31 96 GLU A CA 1
ATOM 764 C C . GLU A 1 96 ? 6.023 3.758 -9.471 1.00 80.31 96 GLU A C 1
ATOM 766 O O . GLU A 1 96 ? 6.983 4.066 -10.186 1.00 80.31 96 GLU A O 1
ATOM 771 N N . TYR A 1 97 ? 6.075 2.770 -8.580 1.00 87.75 97 TYR A N 1
ATOM 772 C CA . TYR A 1 97 ? 7.184 1.825 -8.514 1.00 87.75 97 TYR A CA 1
ATOM 773 C C . TYR A 1 97 ? 6.695 0.486 -9.042 1.00 87.75 97 TYR A C 1
ATOM 775 O O . TYR A 1 97 ? 5.753 -0.088 -8.498 1.00 87.75 97 TYR A O 1
ATOM 783 N N . ALA A 1 98 ? 7.334 0.003 -10.096 1.00 89.31 98 ALA A N 1
ATOM 784 C CA . ALA A 1 98 ? 7.007 -1.265 -10.718 1.00 89.31 98 ALA A CA 1
ATOM 785 C C . ALA A 1 98 ? 7.634 -2.427 -9.944 1.00 89.31 98 ALA A C 1
ATOM 787 O O . ALA A 1 98 ? 8.717 -2.292 -9.361 1.00 89.31 98 ALA A O 1
ATOM 788 N N . GLY A 1 99 ? 6.959 -3.574 -9.946 1.00 89.69 99 GLY A N 1
ATOM 789 C CA . GLY A 1 99 ? 7.588 -4.817 -9.518 1.00 89.69 99 GLY A CA 1
ATOM 790 C C . GLY A 1 99 ? 8.660 -5.284 -10.499 1.00 89.69 99 GLY A C 1
ATOM 791 O O . GLY A 1 99 ? 8.890 -4.668 -11.538 1.00 89.69 99 GLY A O 1
ATOM 792 N N . GLU A 1 100 ? 9.354 -6.359 -10.141 1.00 87.62 100 GLU A N 1
ATOM 793 C CA . GLU A 1 100 ? 10.605 -6.763 -10.797 1.00 87.62 100 GLU A CA 1
ATOM 794 C C . GLU A 1 100 ? 10.438 -7.075 -12.292 1.00 87.62 100 GLU A C 1
ATOM 796 O O . GLU A 1 100 ? 11.247 -6.625 -13.100 1.00 87.62 100 GLU A O 1
ATOM 801 N N . GLU A 1 101 ? 9.353 -7.755 -12.671 1.00 83.62 101 GLU A N 1
ATOM 802 C CA . GLU A 1 101 ? 9.058 -8.099 -14.073 1.00 83.62 101 GLU A CA 1
ATOM 803 C C . GLU A 1 101 ? 8.621 -6.890 -14.921 1.00 83.62 101 GLU A C 1
ATOM 805 O O . GLU A 1 101 ? 8.635 -6.945 -16.149 1.00 83.62 101 GLU A O 1
ATOM 810 N N . HIS A 1 102 ? 8.247 -5.784 -14.273 1.00 79.00 102 HIS A N 1
ATOM 811 C CA . HIS A 1 102 ? 7.675 -4.593 -14.910 1.00 79.00 102 HIS A CA 1
ATOM 812 C C . HIS A 1 102 ? 8.575 -3.361 -14.809 1.00 79.00 102 HIS A C 1
ATOM 814 O O . HIS A 1 102 ? 8.172 -2.261 -15.181 1.00 79.00 102 HIS A O 1
ATOM 820 N N . CYS A 1 103 ? 9.779 -3.517 -14.261 1.00 79.88 103 CYS A N 1
ATOM 821 C CA . CYS A 1 103 ? 10.694 -2.407 -14.031 1.00 79.88 103 CYS A CA 1
ATOM 822 C C . CYS A 1 103 ? 11.880 -2.387 -15.007 1.00 79.88 103 CYS A C 1
ATOM 824 O O . CYS A 1 103 ? 12.906 -1.751 -14.756 1.00 79.88 103 CYS A O 1
ATOM 826 N N . HIS A 1 104 ? 11.743 -3.074 -16.143 1.00 70.44 104 HIS A N 1
ATOM 827 C CA . HIS A 1 104 ? 12.751 -3.085 -17.191 1.00 70.44 104 HIS A CA 1
ATOM 828 C C . HIS A 1 104 ? 12.826 -1.730 -17.919 1.00 70.44 104 HIS A C 1
ATOM 830 O O . HIS A 1 104 ? 11.844 -1.009 -18.087 1.00 70.44 104 HIS A O 1
ATOM 836 N N . PHE A 1 105 ? 14.042 -1.359 -18.327 1.00 54.25 105 PHE A N 1
ATOM 837 C CA . PHE A 1 105 ? 14.351 -0.061 -18.925 1.00 54.25 105 PHE A CA 1
ATOM 838 C C . PHE A 1 105 ? 13.433 0.283 -20.109 1.00 54.25 105 PHE A C 1
ATOM 840 O O . PHE A 1 105 ? 13.486 -0.374 -21.146 1.00 54.25 105 PHE A O 1
ATOM 847 N N . GLY A 1 106 ? 12.674 1.376 -19.978 1.00 55.97 106 GLY A N 1
ATOM 848 C CA . GLY A 1 106 ? 11.854 1.954 -21.048 1.00 55.97 106 GLY A CA 1
ATOM 849 C C . GLY A 1 106 ? 10.359 2.011 -20.742 1.00 55.97 106 GLY A C 1
ATOM 850 O O . GLY A 1 106 ? 9.657 2.784 -21.393 1.00 55.97 106 GLY A O 1
ATOM 851 N N . ASP A 1 107 ? 9.890 1.272 -19.736 1.00 65.69 107 ASP A N 1
ATOM 852 C CA . ASP A 1 107 ? 8.478 1.288 -19.367 1.00 65.69 107 ASP A CA 1
ATOM 853 C C . ASP A 1 107 ? 8.105 2.578 -18.622 1.00 65.69 107 ASP A C 1
ATOM 855 O O . ASP A 1 107 ? 8.824 3.082 -17.747 1.00 65.69 107 ASP A O 1
ATOM 859 N N . THR A 1 108 ? 6.960 3.139 -19.002 1.00 66.56 108 THR A N 1
ATOM 860 C CA . THR A 1 108 ? 6.393 4.342 -18.397 1.00 66.56 108 THR A CA 1
ATOM 861 C C . THR A 1 108 ? 5.115 4.011 -17.645 1.00 66.56 108 THR A C 1
ATOM 863 O O . THR A 1 108 ? 4.330 3.179 -18.100 1.00 66.56 108 THR A O 1
ATOM 866 N N . SER A 1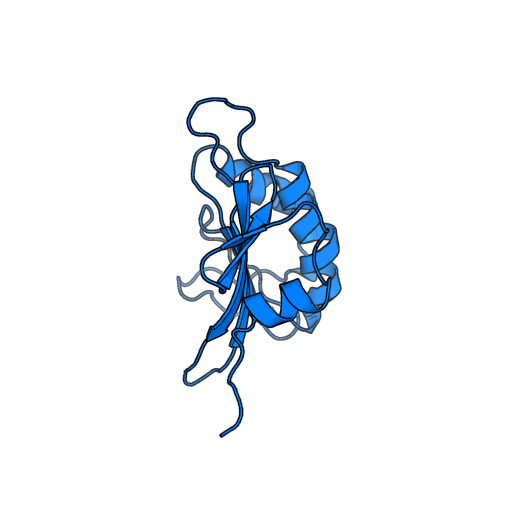 109 ? 4.870 4.709 -16.538 1.00 67.50 109 SER A N 1
ATOM 867 C CA . SER A 1 109 ? 3.590 4.674 -15.835 1.00 67.50 109 SER A CA 1
ATOM 868 C C . SER A 1 109 ? 2.435 5.045 -16.766 1.00 67.50 109 SER A C 1
ATOM 870 O O . SER A 1 109 ? 2.634 5.581 -17.861 1.00 67.50 109 SER A O 1
ATOM 872 N N . VAL A 1 110 ? 1.203 4.840 -16.296 1.00 63.56 110 VAL A N 1
ATOM 873 C CA . VAL A 1 110 ? -0.013 5.293 -17.003 1.00 63.56 110 VAL A CA 1
ATOM 874 C C . VAL A 1 110 ? 0.048 6.791 -17.349 1.00 63.56 110 VAL A C 1
ATOM 876 O O . VAL A 1 110 ? -0.484 7.212 -18.374 1.00 63.56 110 VAL A O 1
ATOM 879 N N . ASP A 1 111 ? 0.756 7.576 -16.535 1.00 61.88 111 ASP A N 1
ATOM 880 C CA . ASP A 1 111 ? 0.933 9.020 -16.707 1.00 61.88 111 ASP A CA 1
ATOM 881 C C . ASP A 1 111 ? 2.229 9.400 -17.461 1.00 61.88 111 ASP A C 1
ATOM 883 O O . ASP A 1 111 ? 2.567 10.580 -17.564 1.00 61.88 111 ASP A O 1
ATOM 887 N N . GLY A 1 112 ? 2.966 8.425 -18.004 1.00 66.12 112 GLY A N 1
ATOM 888 C CA . GLY A 1 112 ? 4.149 8.659 -18.838 1.00 66.12 112 GLY A CA 1
ATOM 889 C C . GLY A 1 112 ? 5.458 8.904 -18.075 1.00 66.12 112 GLY A C 1
ATOM 890 O O . GLY A 1 112 ? 6.434 9.354 -18.675 1.00 66.12 112 GLY A O 1
ATOM 891 N N . TYR A 1 113 ? 5.513 8.628 -16.769 1.00 70.44 113 TYR A N 1
ATOM 892 C CA . TYR A 1 113 ? 6.737 8.778 -15.970 1.00 70.44 113 TYR A CA 1
ATOM 893 C C . TYR A 1 113 ? 7.594 7.509 -16.028 1.00 70.44 113 TYR A C 1
ATOM 895 O O . TYR A 1 113 ? 7.023 6.421 -16.034 1.00 70.44 113 TYR A O 1
ATOM 903 N N . PRO A 1 114 ? 8.939 7.598 -16.019 1.00 71.31 114 PRO A N 1
ATOM 904 C CA . PRO A 1 114 ? 9.790 6.411 -15.967 1.00 71.31 114 PRO A CA 1
ATOM 905 C C . PRO A 1 114 ? 9.441 5.528 -14.765 1.00 71.31 114 PRO A C 1
ATOM 907 O O . PRO A 1 114 ? 9.462 6.009 -13.626 1.00 71.31 114 PRO A O 1
ATOM 910 N N . LEU A 1 115 ? 9.135 4.251 -15.012 1.00 76.50 115 LEU A N 1
ATOM 911 C CA . LEU A 1 115 ? 8.900 3.296 -13.935 1.00 76.50 115 LEU A CA 1
ATOM 912 C C . LEU A 1 115 ? 10.212 3.004 -13.215 1.00 76.50 115 LEU A C 1
ATOM 914 O O . LEU A 1 115 ? 11.253 2.758 -13.825 1.00 76.50 115 LEU A O 1
ATOM 918 N N . ARG A 1 116 ? 10.163 3.058 -11.886 1.00 84.94 116 ARG A N 1
ATOM 919 C CA . ARG A 1 116 ? 11.302 2.735 -11.023 1.00 84.94 116 ARG A CA 1
ATOM 920 C C . ARG A 1 116 ? 11.091 1.351 -10.434 1.00 84.94 116 ARG A C 1
ATOM 922 O O . ARG A 1 116 ? 9.983 1.049 -9.998 1.00 84.94 116 ARG A O 1
ATOM 929 N N . CYS A 1 117 ? 12.140 0.538 -10.361 1.00 88.81 117 CYS A N 1
ATOM 930 C CA . CYS A 1 117 ? 12.065 -0.753 -9.685 1.00 88.81 117 CYS A CA 1
ATOM 931 C C . CYS A 1 117 ? 11.773 -0.562 -8.193 1.00 88.81 117 CYS A C 1
ATOM 933 O O . CYS A 1 117 ? 12.496 0.147 -7.488 1.00 88.81 117 CYS A O 1
ATOM 935 N N . LEU A 1 118 ? 10.746 -1.245 -7.689 1.00 90.81 118 LEU A N 1
ATOM 936 C CA . LEU A 1 118 ? 10.426 -1.274 -6.264 1.00 90.81 118 LEU A CA 1
ATOM 937 C C . LEU A 1 118 ? 11.577 -1.865 -5.437 1.00 90.81 118 LEU A C 1
ATOM 939 O O . LEU A 1 118 ? 11.849 -1.407 -4.326 1.00 90.81 118 LEU A O 1
ATOM 943 N N . ASN A 1 119 ? 12.306 -2.835 -5.995 1.00 90.94 119 ASN A N 1
ATOM 944 C CA . ASN A 1 119 ? 13.453 -3.442 -5.323 1.00 90.94 119 ASN A CA 1
ATOM 945 C C . ASN A 1 119 ? 14.637 -2.467 -5.149 1.00 90.94 119 ASN A C 1
ATOM 947 O O . ASN A 1 119 ? 15.391 -2.559 -4.179 1.00 90.94 119 ASN A O 1
ATOM 951 N N . ASP A 1 120 ? 14.748 -1.462 -6.016 1.00 90.44 120 ASP A N 1
ATOM 952 C CA . ASP A 1 120 ? 15.800 -0.442 -5.934 1.00 90.44 120 ASP A CA 1
ATOM 953 C C . ASP A 1 120 ? 15.419 0.726 -5.024 1.00 90.44 120 ASP A C 1
ATOM 955 O O . ASP A 1 120 ? 16.259 1.566 -4.701 1.00 90.44 120 ASP A O 1
ATOM 959 N N . MET A 1 121 ? 14.16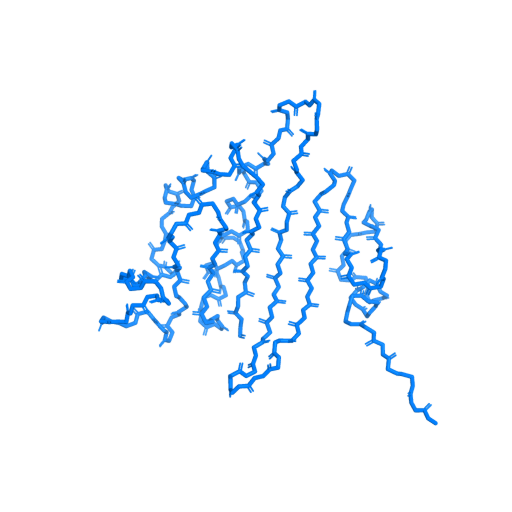6 0.771 -4.562 1.00 90.25 121 MET A N 1
ATOM 960 C CA . MET A 1 121 ? 13.687 1.836 -3.697 1.00 90.25 121 MET A CA 1
ATOM 961 C C . MET A 1 121 ? 14.512 1.882 -2.404 1.00 90.25 121 MET A C 1
ATOM 963 O O . MET A 1 121 ? 14.655 0.890 -1.669 1.00 90.25 121 MET A O 1
ATOM 967 N N . THR A 1 122 ? 15.067 3.059 -2.137 1.00 93.19 122 THR A N 1
ATOM 968 C CA . THR A 1 122 ? 15.865 3.357 -0.948 1.00 93.19 122 THR A CA 1
ATOM 969 C C . THR A 1 122 ? 14.979 3.803 0.214 1.00 93.19 122 THR A C 1
ATOM 971 O O . THR A 1 122 ? 13.852 4.264 0.032 1.00 93.19 122 THR A O 1
ATOM 974 N N . LEU A 1 123 ? 15.506 3.727 1.439 1.00 93.88 123 LEU A N 1
ATOM 975 C CA . LEU A 1 123 ? 14.788 4.195 2.628 1.00 93.88 123 LEU A CA 1
ATOM 976 C C . LEU A 1 123 ? 14.464 5.699 2.567 1.00 93.88 123 LEU A C 1
ATOM 978 O O . LEU A 1 123 ? 13.395 6.111 3.019 1.00 93.88 123 LEU A O 1
ATOM 982 N N . SER A 1 124 ? 15.364 6.515 2.009 1.00 93.88 124 SER A N 1
ATOM 983 C CA . SER A 1 124 ? 15.118 7.947 1.800 1.00 93.88 124 SER A CA 1
ATOM 984 C C . SER A 1 124 ? 13.947 8.170 0.854 1.00 93.88 124 SER A C 1
ATOM 986 O O . SER A 1 124 ? 13.060 8.950 1.166 1.00 93.88 124 SER A O 1
ATOM 988 N N . GLU A 1 125 ? 13.864 7.414 -0.240 1.00 91.00 125 GLU A N 1
ATOM 989 C CA . GLU A 1 125 ? 12.758 7.545 -1.194 1.00 91.00 125 GLU A CA 1
ATOM 990 C C . GLU A 1 125 ? 11.425 7.085 -0.611 1.00 91.00 125 GLU A C 1
ATOM 992 O O . GLU A 1 125 ? 10.402 7.722 -0.856 1.00 91.00 125 GLU A O 1
ATOM 997 N N . MET A 1 126 ? 11.428 6.018 0.198 1.00 91.62 126 MET A N 1
ATOM 998 C CA . MET A 1 126 ? 10.240 5.595 0.951 1.00 91.62 126 MET A CA 1
ATOM 999 C C . MET A 1 126 ? 9.783 6.711 1.884 1.00 91.62 126 MET A C 1
ATOM 1001 O O . MET A 1 126 ? 8.604 7.058 1.920 1.00 91.62 126 MET A O 1
ATOM 1005 N N . THR A 1 127 ? 10.729 7.307 2.604 1.00 91.69 127 THR A N 1
ATOM 1006 C CA . THR A 1 127 ? 10.453 8.399 3.537 1.00 91.69 127 THR A CA 1
ATOM 1007 C C . THR A 1 127 ? 9.883 9.613 2.808 1.00 91.69 127 THR A C 1
ATOM 1009 O O . THR A 1 127 ? 8.837 10.114 3.214 1.00 91.69 127 THR A O 1
ATOM 1012 N N . ASP A 1 128 ? 10.497 10.035 1.705 1.00 89.56 128 ASP A N 1
ATOM 1013 C CA . ASP A 1 128 ? 10.064 11.187 0.911 1.00 89.56 128 ASP A CA 1
ATOM 1014 C C . ASP A 1 128 ? 8.675 10.968 0.295 1.00 89.56 128 ASP A C 1
ATOM 1016 O O . ASP A 1 128 ? 7.831 11.870 0.300 1.00 89.56 128 ASP A O 1
ATOM 1020 N N . ALA A 1 129 ? 8.401 9.760 -0.211 1.00 87.44 129 ALA A N 1
ATOM 1021 C CA . ALA A 1 129 ? 7.087 9.393 -0.732 1.00 87.44 129 ALA A CA 1
ATOM 1022 C C . ALA A 1 129 ? 6.017 9.456 0.367 1.00 87.44 129 ALA A C 1
ATOM 1024 O O . ALA A 1 129 ? 4.970 10.080 0.184 1.00 87.44 129 ALA A O 1
ATOM 1025 N N . CYS A 1 130 ? 6.304 8.878 1.534 1.00 87.62 130 CYS A N 1
ATOM 1026 C CA . CYS A 1 130 ? 5.403 8.896 2.678 1.00 87.62 130 CYS A CA 1
ATOM 1027 C C . CYS A 1 130 ? 5.214 10.314 3.248 1.00 87.62 130 CYS A C 1
ATOM 1029 O O . CYS A 1 130 ? 4.105 10.685 3.609 1.00 87.62 130 CYS A O 1
ATOM 1031 N N . GLN A 1 131 ? 6.239 11.164 3.302 1.00 87.06 131 GLN A N 1
ATOM 1032 C CA . GLN A 1 131 ? 6.107 12.521 3.850 1.00 87.06 131 GLN A CA 1
ATOM 1033 C C . GLN A 1 131 ? 5.129 13.397 3.057 1.00 87.06 131 GLN A C 1
ATOM 1035 O O . GLN A 1 131 ? 4.414 14.207 3.652 1.00 87.06 131 GLN A O 1
ATOM 1040 N N . LYS A 1 132 ? 4.993 13.176 1.743 1.00 82.19 132 LYS A N 1
ATOM 1041 C CA . LYS A 1 132 ? 3.994 13.861 0.899 1.00 82.19 132 LYS A CA 1
ATOM 1042 C C . LYS A 1 132 ? 2.545 13.570 1.315 1.00 82.19 132 LYS A C 1
ATOM 1044 O O . LYS A 1 132 ? 1.632 14.319 0.971 1.00 82.19 132 LYS A O 1
ATOM 1049 N N . CYS A 1 133 ? 2.319 12.515 2.096 1.00 79.31 133 CYS A N 1
ATOM 1050 C CA . CYS A 1 133 ? 1.019 12.172 2.667 1.00 79.31 133 CYS A CA 1
ATOM 1051 C C . CYS A 1 133 ? 0.650 12.920 3.941 1.00 79.31 133 CYS A C 1
ATOM 1053 O O . CYS A 1 133 ? -0.478 12.798 4.409 1.00 79.31 133 CYS A O 1
ATOM 1055 N N . THR A 1 134 ? 1.564 13.681 4.531 1.00 74.12 134 THR A N 1
ATOM 1056 C CA . THR A 1 134 ? 1.259 14.406 5.772 1.00 74.12 134 THR A CA 1
ATOM 1057 C C . THR A 1 134 ? 0.246 15.537 5.545 1.00 74.12 134 THR A C 1
ATOM 1059 O O . THR A 1 134 ? -0.542 15.861 6.434 1.00 74.12 134 THR A O 1
ATOM 1062 N N . GLU A 1 135 ? 0.190 16.090 4.330 1.00 66.19 135 GLU A N 1
ATOM 1063 C CA . GLU A 1 135 ? -0.675 17.224 3.983 1.00 66.19 135 GLU A CA 1
ATOM 1064 C C . GLU A 1 135 ? -2.039 16.817 3.387 1.00 66.19 135 GLU A C 1
ATOM 1066 O O . GLU A 1 135 ? -2.998 17.599 3.420 1.00 66.19 135 GLU A O 1
ATOM 1071 N N . LYS A 1 136 ? -2.164 15.593 2.854 1.00 67.19 136 LYS A N 1
ATOM 1072 C CA . LYS A 1 136 ? -3.335 15.102 2.098 1.00 67.19 136 LYS A CA 1
ATOM 1073 C C . LYS A 1 136 ? -3.756 13.706 2.565 1.00 67.19 136 LYS A C 1
ATOM 1075 O O . LYS A 1 136 ? -3.011 13.013 3.238 1.00 67.19 136 LYS A O 1
ATOM 1080 N N . ALA A 1 137 ? -4.974 13.277 2.232 1.00 69.75 137 ALA A N 1
ATOM 1081 C CA . ALA A 1 137 ? -5.347 11.879 2.457 1.00 69.75 137 ALA A CA 1
ATOM 1082 C C . ALA A 1 137 ? -4.465 10.966 1.590 1.00 69.75 137 ALA A C 1
ATOM 1084 O O . ALA A 1 137 ? -4.239 11.283 0.421 1.00 69.75 137 ALA A O 1
ATOM 1085 N N . CYS A 1 138 ? -4.004 9.849 2.157 1.00 80.88 138 CYS A N 1
ATOM 1086 C CA . CYS A 1 138 ? -3.150 8.906 1.449 1.00 80.88 138 CYS A CA 1
ATOM 1087 C C . CYS A 1 138 ? -3.671 7.488 1.461 1.00 80.88 138 CYS A C 1
ATOM 1089 O O . CYS A 1 138 ? -4.128 6.979 2.487 1.00 80.88 138 CYS A O 1
ATOM 1091 N N . VAL A 1 139 ? -3.530 6.867 0.299 1.00 87.69 139 VAL A N 1
ATOM 1092 C CA . VAL A 1 139 ? -3.725 5.444 0.093 1.00 87.69 139 VAL A CA 1
ATOM 1093 C C . VAL A 1 139 ? -2.473 4.909 -0.583 1.00 87.69 139 VAL A C 1
ATOM 1095 O O . VAL A 1 139 ? -2.012 5.512 -1.554 1.00 87.69 139 VAL A O 1
ATOM 1098 N N . ILE A 1 140 ? -1.922 3.823 -0.049 1.00 90.75 140 ILE A N 1
ATOM 1099 C CA . ILE A 1 140 ? -0.925 3.002 -0.737 1.00 90.75 140 ILE A CA 1
ATOM 1100 C C . ILE A 1 140 ? -1.677 1.837 -1.357 1.00 90.75 140 ILE A C 1
ATOM 1102 O O . ILE A 1 140 ? -2.449 1.174 -0.670 1.00 90.75 140 ILE A O 1
ATOM 1106 N N . TYR A 1 141 ? -1.439 1.580 -2.628 1.00 92.00 141 TYR A N 1
ATOM 1107 C CA . TYR A 1 141 ? -2.019 0.460 -3.341 1.00 92.00 141 TYR A CA 1
ATOM 1108 C C . TYR A 1 141 ? -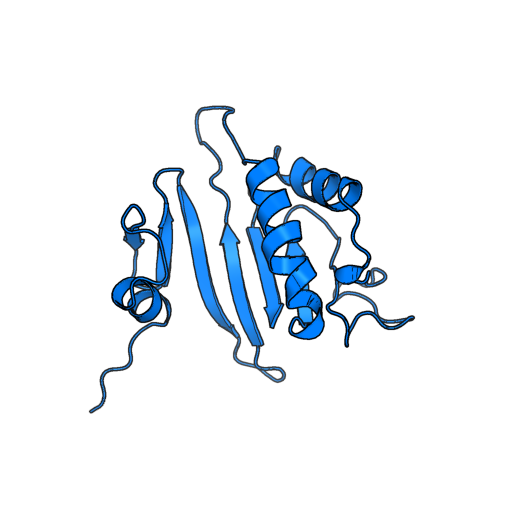0.920 -0.502 -3.740 1.00 92.00 141 TYR A C 1
ATOM 1110 O O . TYR A 1 141 ? 0.064 -0.107 -4.357 1.00 92.00 141 TYR A O 1
ATOM 1118 N N . PHE A 1 142 ? -1.135 -1.760 -3.403 1.00 93.75 142 PHE A N 1
ATOM 1119 C CA . PHE A 1 142 ? -0.322 -2.900 -3.766 1.00 93.75 142 PHE A CA 1
ATOM 1120 C C . PHE A 1 142 ? -1.065 -3.638 -4.877 1.00 93.75 142 PHE A C 1
ATOM 1122 O O . PHE A 1 142 ? -2.176 -4.125 -4.651 1.00 93.75 142 PHE A O 1
ATOM 1129 N N . VAL A 1 143 ? -0.489 -3.669 -6.076 1.00 91.81 143 VAL A N 1
ATOM 1130 C CA . VAL A 1 143 ? -1.094 -4.288 -7.258 1.00 91.81 143 VAL A CA 1
ATOM 1131 C C . VAL A 1 143 ? -0.310 -5.540 -7.600 1.00 91.81 143 VAL A C 1
ATOM 1133 O O . VAL A 1 143 ? 0.882 -5.455 -7.887 1.00 91.81 143 VAL A O 1
ATOM 1136 N N . PHE A 1 144 ? -1.000 -6.672 -7.589 1.00 91.12 144 PHE A N 1
ATOM 1137 C CA . PHE A 1 144 ? -0.511 -7.992 -7.970 1.00 91.12 144 PHE A CA 1
ATOM 1138 C C . PHE A 1 144 ? -1.215 -8.443 -9.249 1.00 91.12 144 PHE A C 1
ATOM 1140 O O . PHE A 1 144 ? -2.400 -8.068 -9.445 1.00 91.12 144 PHE A O 1
#

pLDDT: mean 83.66, std 11.95, range [49.53, 95.25]

Foldseek 3Di:
DDDDAEPLLVCVVVCVDPPQWDDDPSAWIAHPQGKIWGWDWDDDPDIKTKIKIWFDADPPDLVGADLVVQLCCLPVPVQVCLQVFQWKDKPLDPAIEGRDVNQPPPDADPVRHRHHHSNPDDSVNSSVSRVSCSVDTMMMMTID

Sequence (144 aa):
KEKQIDLGEFIFAAHLVPESWGLSNKVNITDTNGNNLRAYFVKGRDERFVFDVRFARAKSNKSSFSTNLCVAFFKDIGKPLAYMMNAIFITSTQVEYAGEEHCHFGDTSVDGYPLRCLNDMTLSEMTDACQKCTEKACVIYFVF

Radius of gyration: 16.0 Å; chains: 1; bounding box: 43×40×39 Å